Protein AF-A0A4V3GXM1-F1 (afdb_monomer)

Sequence (149 aa):
MNNLDLDKIETGEWNLSKVDLNFLSKSIGAIPKDKELSPKEAYLYGMMTARLLDRLSEIHAKIEYYYLNKEVDRKDIYAVVSSEESTVAAGKRKADKDETVKLAKKEENKAKAFLSLIENKIKAIEKIHYMCKAKFEKEEKEASRNNMT

Mean predicted aligned error: 10.54 Å

Nearest PDB structures (foldseek):
  4zwt-assembly1_A  TM=8.012E-01  e=3.429E-02  Tequatrovirus T4
  4zwt-assembly2_L  TM=6.995E-01  e=2.102E-02  Tequatrovirus T4
  4zwt-assembly1_B  TM=7.322E-01  e=5.907E-02  Tequatrovirus T4
  6pyu-assembly1_B  TM=4.119E-01  e=3.130E+00  Homo sapiens

Secondary structure (DSSP, 8-state):
-----GGGGTTS---GGGS-HHHHHHHHHTS--SS---HHHHHHHHHHHHHHHHHHHHHHHHHHHHHHHHHHHHHHHHHHHHHTSSSHHHHHHHHHH-HHHHHHHHHHHHHHHHHHHHHHHHHHHHHH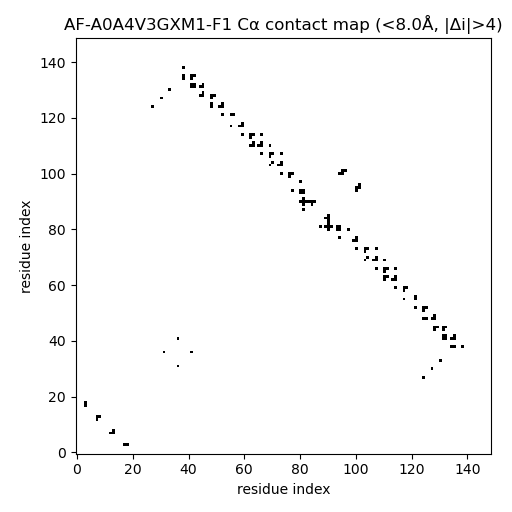HHHHHHHHHHHHHHHHHHTT-

Structure (mmCIF, N/CA/C/O backbone):
data_AF-A0A4V3GXM1-F1
#
_entry.id   AF-A0A4V3GXM1-F1
#
loop_
_atom_site.group_PDB
_atom_site.id
_atom_site.type_symbol
_atom_site.label_atom_id
_atom_site.label_alt_id
_atom_site.label_comp_id
_atom_site.label_asym_id
_atom_site.label_entity_id
_atom_site.label_seq_id
_atom_site.pdbx_PDB_ins_code
_atom_site.Cartn_x
_atom_site.Cartn_y
_atom_site.Cartn_z
_atom_site.occupancy
_atom_site.B_iso_or_equiv
_atom_site.auth_seq_id
_atom_site.auth_comp_id
_atom_site.auth_asym_id
_atom_site.auth_atom_id
_atom_site.pdbx_PDB_model_num
ATOM 1 N N . MET A 1 1 ? 9.011 -23.893 -8.362 1.00 29.98 1 MET A N 1
ATOM 2 C CA . MET A 1 1 ? 7.716 -23.355 -8.825 1.00 29.98 1 MET A CA 1
ATOM 3 C C . MET A 1 1 ? 7.157 -22.477 -7.713 1.00 29.98 1 MET A C 1
ATOM 5 O O . MET A 1 1 ? 6.580 -23.008 -6.779 1.00 29.98 1 MET A O 1
ATOM 9 N N . ASN A 1 2 ? 7.396 -21.162 -7.770 1.00 35.38 2 ASN A N 1
ATOM 10 C CA . ASN A 1 2 ? 6.762 -20.184 -6.875 1.00 35.38 2 ASN A CA 1
ATOM 11 C C . ASN A 1 2 ? 5.577 -19.583 -7.630 1.00 35.38 2 ASN A C 1
ATOM 13 O O . ASN A 1 2 ? 5.682 -18.505 -8.211 1.00 35.38 2 ASN A O 1
ATOM 17 N N . ASN A 1 3 ? 4.473 -20.326 -7.685 1.00 36.06 3 ASN A N 1
ATOM 18 C CA . ASN A 1 3 ? 3.220 -19.780 -8.180 1.00 36.06 3 ASN A CA 1
ATOM 19 C C . ASN A 1 3 ? 2.583 -18.994 -7.034 1.00 36.06 3 ASN A C 1
ATOM 21 O O . ASN A 1 3 ? 2.151 -19.561 -6.033 1.00 36.06 3 ASN A O 1
ATOM 25 N N . LEU A 1 4 ? 2.564 -17.669 -7.181 1.00 43.66 4 LEU A N 1
ATOM 26 C CA . LEU A 1 4 ? 1.546 -16.837 -6.552 1.00 43.66 4 LEU A CA 1
ATOM 27 C C . LEU A 1 4 ? 0.197 -17.411 -6.998 1.00 43.66 4 LEU A C 1
ATOM 29 O O . LEU A 1 4 ? -0.169 -17.240 -8.158 1.00 43.66 4 LEU A O 1
ATOM 33 N N . ASP A 1 5 ? -0.483 -18.134 -6.107 1.00 42.31 5 ASP A N 1
ATOM 34 C CA . ASP A 1 5 ? -1.863 -18.602 -6.285 1.00 42.31 5 ASP A CA 1
ATOM 35 C C . ASP A 1 5 ? -2.760 -17.366 -6.437 1.00 42.31 5 ASP A C 1
ATOM 37 O O . ASP A 1 5 ? -3.257 -16.797 -5.463 1.00 42.31 5 ASP A O 1
ATOM 41 N N . LEU A 1 6 ? -2.889 -16.899 -7.678 1.00 41.66 6 LEU A N 1
ATOM 42 C CA . LEU A 1 6 ? -3.693 -15.745 -8.061 1.00 41.66 6 LEU A CA 1
ATOM 43 C C . LEU A 1 6 ? -5.183 -15.975 -7.786 1.00 41.66 6 LEU A C 1
ATOM 45 O O . LEU A 1 6 ? -5.887 -15.015 -7.494 1.00 41.66 6 LEU A O 1
ATOM 49 N N . ASP A 1 7 ? -5.623 -17.233 -7.775 1.00 38.34 7 ASP A N 1
ATOM 50 C CA . ASP A 1 7 ? -7.024 -17.623 -7.574 1.00 38.34 7 ASP A CA 1
ATOM 51 C C . ASP A 1 7 ? -7.504 -17.409 -6.128 1.00 38.34 7 ASP A C 1
ATOM 53 O O . ASP A 1 7 ? -8.695 -17.284 -5.868 1.00 38.34 7 ASP A O 1
ATOM 57 N N . LYS A 1 8 ? -6.586 -17.287 -5.159 1.00 43.03 8 LYS A N 1
ATOM 58 C CA . LYS A 1 8 ? -6.924 -17.014 -3.744 1.00 43.03 8 LYS A CA 1
ATOM 59 C C . LYS A 1 8 ? -7.044 -15.523 -3.426 1.00 43.03 8 LYS A C 1
ATOM 61 O O . LYS A 1 8 ? -7.222 -15.139 -2.275 1.00 43.03 8 LYS A O 1
ATOM 66 N N . ILE A 1 9 ? -6.907 -14.671 -4.439 1.00 44.41 9 ILE A N 1
ATOM 67 C CA . ILE A 1 9 ? -7.056 -13.221 -4.307 1.00 44.41 9 ILE A CA 1
ATOM 68 C C . ILE A 1 9 ? -8.536 -12.826 -4.281 1.00 44.41 9 ILE A C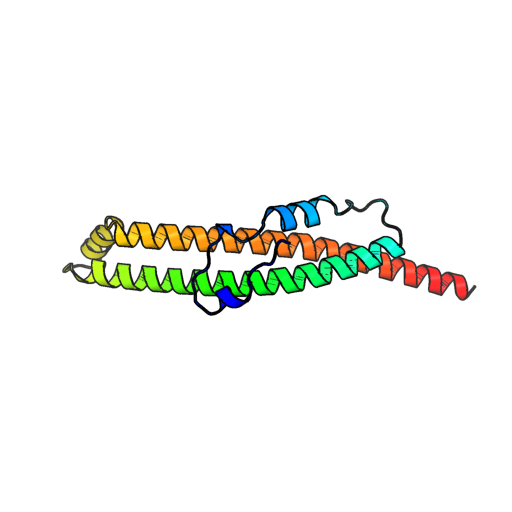 1
ATOM 70 O O . ILE A 1 9 ? -8.885 -11.861 -3.607 1.00 44.41 9 ILE A O 1
ATOM 74 N N . GLU A 1 10 ? -9.409 -13.580 -4.954 1.00 36.81 10 GLU A N 1
ATOM 75 C CA . GLU A 1 10 ? -10.848 -13.286 -5.010 1.00 36.81 10 GLU A CA 1
ATOM 76 C C . GLU A 1 10 ? -11.585 -13.597 -3.698 1.00 36.81 10 GLU A C 1
ATOM 78 O O . GLU A 1 10 ? -12.634 -13.019 -3.435 1.00 36.81 10 GLU A O 1
ATOM 83 N N . THR A 1 11 ? -11.032 -14.453 -2.831 1.00 41.75 11 THR A N 1
ATOM 84 C CA . THR A 1 11 ? -11.711 -14.910 -1.604 1.00 41.75 11 THR A CA 1
ATOM 85 C C . THR A 1 11 ? -11.413 -14.069 -0.360 1.00 41.75 11 THR A C 1
ATOM 87 O O . THR A 1 11 ? -11.925 -14.368 0.715 1.00 41.75 11 THR A O 1
ATOM 90 N N . GLY A 1 12 ? -10.582 -13.025 -0.460 1.00 39.69 12 GLY A N 1
ATOM 91 C CA . GLY A 1 12 ? -10.234 -12.166 0.682 1.00 39.69 12 GLY A CA 1
ATOM 92 C C . GLY A 1 12 ? -9.285 -12.802 1.713 1.00 39.69 12 GLY A C 1
ATOM 93 O O . GLY A 1 12 ? -8.878 -12.130 2.661 1.00 39.69 12 GLY A O 1
ATOM 94 N N . GLU A 1 13 ? -8.857 -14.053 1.519 1.00 41.66 13 GLU A N 1
ATOM 95 C CA . GLU A 1 13 ? -7.857 -14.726 2.357 1.00 41.66 13 GLU A CA 1
ATOM 96 C C . GLU A 1 13 ? -6.433 -14.364 1.916 1.00 41.66 13 GLU A C 1
ATOM 98 O O . GLU A 1 13 ? -5.651 -15.180 1.414 1.00 41.66 13 GLU A O 1
ATOM 103 N N . TRP A 1 14 ? -6.073 -13.094 2.090 1.00 52.84 14 TRP A N 1
ATOM 104 C CA . TRP A 1 14 ? -4.734 -12.629 1.762 1.00 52.84 14 TRP A CA 1
ATOM 10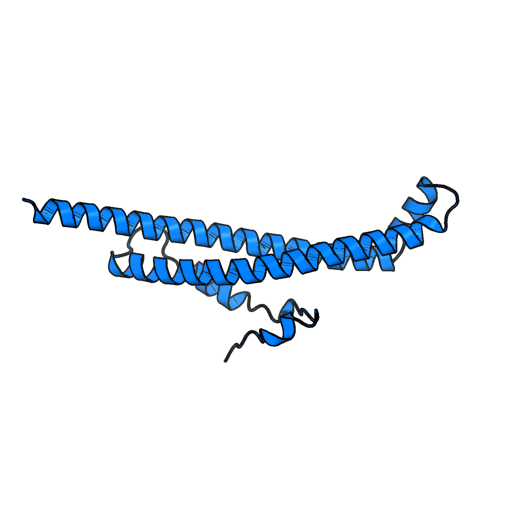5 C C . TRP A 1 14 ? -3.767 -12.911 2.909 1.00 52.84 14 TRP A C 1
ATOM 107 O O . TRP A 1 14 ? -3.806 -12.272 3.958 1.00 52.84 14 TRP A O 1
ATOM 117 N N . ASN A 1 15 ? -2.859 -13.866 2.705 1.00 43.19 15 ASN A N 1
ATOM 118 C CA . ASN A 1 15 ? -1.749 -14.075 3.623 1.00 43.19 15 ASN A CA 1
ATOM 119 C C . ASN A 1 15 ? -0.513 -13.345 3.090 1.00 43.19 15 ASN A C 1
ATOM 121 O O . ASN A 1 15 ? 0.165 -13.833 2.182 1.00 43.19 15 ASN A O 1
ATOM 125 N N . LEU A 1 16 ? -0.221 -12.179 3.675 1.00 45.31 16 LEU A N 1
ATOM 126 C CA . LEU A 1 16 ? 0.982 -11.369 3.425 1.00 45.31 16 LEU A CA 1
ATOM 127 C C . LEU A 1 16 ? 2.274 -12.207 3.423 1.00 45.31 16 LEU A C 1
ATOM 129 O O . LEU A 1 16 ? 3.224 -11.873 2.718 1.00 45.31 16 LEU A O 1
ATOM 133 N N . SER A 1 17 ? 2.295 -13.328 4.154 1.00 42.41 17 SER A N 1
ATOM 134 C CA . SER A 1 17 ? 3.420 -14.267 4.209 1.00 42.41 17 SER A CA 1
ATOM 135 C C . SER A 1 17 ? 3.729 -14.976 2.883 1.00 42.41 17 SER A C 1
ATOM 137 O O . SER A 1 17 ? 4.783 -15.596 2.767 1.00 42.41 17 SER A O 1
ATOM 139 N N . LYS A 1 18 ? 2.812 -14.945 1.906 1.00 45.75 18 LYS A N 1
ATOM 140 C CA . LYS A 1 18 ? 2.968 -15.584 0.587 1.00 45.75 18 LYS A CA 1
ATOM 141 C C . LYS A 1 18 ? 3.462 -14.630 -0.498 1.00 45.75 18 LYS A C 1
ATOM 143 O O . LYS A 1 18 ? 3.781 -15.086 -1.596 1.00 45.75 18 LYS A O 1
ATOM 148 N N . VAL A 1 19 ? 3.535 -13.326 -0.222 1.00 51.44 19 VAL A N 1
ATOM 149 C CA . VAL A 1 19 ? 4.172 -12.386 -1.146 1.00 51.44 19 VAL A CA 1
ATOM 150 C C . VAL A 1 19 ? 5.679 -12.587 -1.035 1.00 51.44 19 VAL A C 1
ATOM 152 O O . VAL A 1 19 ? 6.292 -12.241 -0.027 1.00 51.44 19 VAL A O 1
ATOM 155 N N . ASP A 1 20 ? 6.276 -13.181 -2.067 1.00 53.69 20 ASP A N 1
ATOM 156 C CA . ASP A 1 20 ? 7.714 -13.436 -2.124 1.00 53.69 20 ASP A CA 1
ATOM 157 C C . ASP A 1 20 ? 8.491 -12.116 -2.300 1.00 53.69 20 ASP A C 1
ATOM 159 O O . ASP A 1 20 ? 8.867 -11.701 -3.400 1.00 53.69 20 ASP A O 1
ATOM 163 N N . LEU A 1 21 ? 8.735 -11.432 -1.181 1.00 48.09 21 LEU A N 1
ATOM 164 C CA . LEU A 1 21 ? 9.558 -10.223 -1.113 1.00 48.09 21 LEU A CA 1
ATOM 165 C C . LEU A 1 21 ? 11.020 -10.484 -1.513 1.00 48.09 21 LEU A C 1
ATOM 167 O O . LEU A 1 21 ? 11.723 -9.535 -1.872 1.00 48.09 21 LEU A O 1
ATOM 171 N N . ASN A 1 22 ? 11.481 -11.742 -1.484 1.00 44.75 22 ASN A N 1
ATOM 172 C CA . ASN A 1 22 ? 12.827 -12.118 -1.915 1.00 44.75 22 ASN A CA 1
ATOM 173 C C . ASN A 1 22 ? 12.961 -12.115 -3.438 1.00 44.75 22 ASN A C 1
ATOM 175 O O . ASN A 1 22 ? 14.031 -11.782 -3.945 1.00 44.75 22 ASN A O 1
ATOM 179 N N . PHE A 1 23 ? 11.898 -12.437 -4.175 1.00 53.47 23 PHE A N 1
ATOM 180 C CA . PHE A 1 23 ? 11.875 -12.247 -5.624 1.00 53.47 23 PHE A CA 1
ATOM 181 C C . PHE A 1 23 ? 12.028 -10.759 -5.973 1.00 53.47 23 PHE A C 1
ATOM 183 O O . PHE A 1 23 ? 12.943 -10.385 -6.702 1.00 53.47 23 PHE A O 1
ATOM 190 N N . LEU A 1 24 ? 11.216 -9.893 -5.356 1.00 49.75 24 LEU A N 1
ATOM 191 C CA . LEU A 1 24 ? 11.238 -8.447 -5.612 1.00 49.75 24 LEU A CA 1
ATOM 192 C C . LEU A 1 24 ? 12.565 -7.782 -5.218 1.00 49.75 24 LEU A C 1
ATOM 194 O O . LEU A 1 24 ? 13.054 -6.901 -5.926 1.00 49.75 24 LEU A O 1
ATOM 198 N N . SER A 1 25 ? 13.173 -8.191 -4.102 1.00 46.62 25 SER A N 1
ATOM 199 C CA . SER A 1 25 ? 14.462 -7.645 -3.659 1.00 46.62 25 SER A CA 1
ATOM 200 C C . SER A 1 25 ? 15.624 -8.086 -4.553 1.00 46.62 25 SER A C 1
ATOM 202 O O . SER A 1 25 ? 16.473 -7.255 -4.880 1.00 46.62 25 SER A O 1
ATOM 204 N N . LYS A 1 26 ? 15.635 -9.345 -5.014 1.00 54.53 26 LYS A N 1
ATOM 205 C CA . LYS A 1 26 ? 16.638 -9.862 -5.959 1.00 54.53 26 LYS A CA 1
ATOM 206 C C . LYS A 1 26 ? 16.516 -9.215 -7.337 1.00 54.53 26 LYS A C 1
ATOM 208 O O . LYS A 1 26 ? 17.536 -8.847 -7.913 1.00 54.53 26 LYS A O 1
ATOM 213 N N . SER A 1 27 ? 15.294 -9.014 -7.834 1.00 51.34 27 SER A N 1
ATOM 214 C CA . SER A 1 27 ? 15.055 -8.352 -9.123 1.00 51.34 27 SER A CA 1
ATOM 215 C C . SER A 1 27 ? 15.508 -6.890 -9.132 1.00 51.34 27 SER A C 1
ATOM 217 O O . SER A 1 27 ? 15.986 -6.421 -10.158 1.00 51.34 27 SER A O 1
ATOM 219 N N . ILE A 1 28 ? 15.405 -6.180 -8.002 1.00 50.44 28 ILE A N 1
ATOM 220 C CA . ILE A 1 28 ? 15.841 -4.777 -7.889 1.00 50.44 28 ILE A CA 1
ATOM 221 C C . ILE A 1 28 ? 17.346 -4.661 -7.607 1.00 50.44 28 ILE A C 1
ATOM 223 O O . ILE A 1 28 ? 18.006 -3.772 -8.139 1.00 50.44 28 ILE A O 1
ATOM 227 N N . GLY A 1 29 ? 17.906 -5.552 -6.783 1.00 52.53 29 GLY A N 1
ATOM 228 C CA . GLY A 1 29 ? 19.328 -5.535 -6.416 1.00 52.53 29 GLY A CA 1
ATOM 229 C C . GLY A 1 29 ? 20.285 -5.869 -7.566 1.00 52.53 29 GLY A C 1
ATOM 230 O O . GLY A 1 29 ? 21.460 -5.526 -7.486 1.00 52.53 29 GLY A O 1
ATOM 231 N N . ALA A 1 30 ? 19.787 -6.501 -8.631 1.00 54.72 30 ALA A N 1
ATOM 232 C CA . ALA A 1 30 ? 20.562 -6.848 -9.821 1.00 54.72 30 ALA A CA 1
ATOM 233 C C . ALA A 1 30 ? 20.650 -5.717 -10.863 1.00 54.72 30 ALA A C 1
ATOM 235 O O . ALA A 1 30 ? 21.321 -5.881 -11.878 1.00 54.72 30 ALA A O 1
ATOM 236 N N . ILE A 1 31 ? 19.970 -4.586 -10.646 1.00 56.00 31 ILE A N 1
ATOM 237 C CA . ILE A 1 31 ? 19.887 -3.524 -11.649 1.00 56.00 31 ILE A CA 1
ATOM 238 C C . ILE A 1 31 ? 21.172 -2.678 -11.604 1.00 56.00 31 ILE A C 1
ATOM 240 O O . ILE A 1 31 ? 21.470 -2.076 -10.565 1.00 56.00 31 ILE A O 1
ATOM 244 N N . PRO A 1 32 ? 21.930 -2.588 -12.713 1.00 56.09 32 PRO A N 1
ATOM 245 C CA . PRO A 1 32 ? 23.178 -1.837 -12.747 1.00 56.09 32 PRO A CA 1
ATOM 246 C C . PRO A 1 32 ? 22.945 -0.350 -12.470 1.00 56.09 32 PRO A C 1
ATOM 248 O O . PRO A 1 32 ? 22.117 0.299 -13.108 1.00 56.09 32 PRO A O 1
ATOM 251 N N . LYS A 1 33 ? 23.704 0.208 -11.520 1.00 57.56 33 LYS A N 1
ATOM 252 C CA . LYS A 1 33 ? 23.720 1.648 -11.241 1.00 57.56 33 LYS A CA 1
ATOM 253 C C . LYS A 1 33 ? 24.463 2.369 -12.369 1.00 57.56 33 LYS A C 1
ATOM 255 O O . LYS A 1 33 ? 25.676 2.535 -12.322 1.00 57.56 33 LYS A O 1
ATOM 260 N N . ASP A 1 34 ? 23.705 2.766 -13.382 1.00 54.22 34 ASP A N 1
ATOM 261 C CA . ASP A 1 34 ? 23.981 3.797 -14.393 1.00 54.22 34 ASP A CA 1
ATOM 262 C C . ASP A 1 34 ? 25.180 3.686 -15.339 1.00 54.22 34 ASP A C 1
ATOM 264 O O . ASP A 1 34 ? 25.106 4.260 -16.426 1.00 54.22 34 ASP A O 1
ATOM 268 N N . LYS A 1 35 ? 26.283 3.003 -15.021 1.00 53.91 35 LYS A N 1
ATOM 269 C CA . LYS A 1 35 ? 27.520 3.292 -15.769 1.00 53.91 35 LYS A CA 1
ATOM 270 C C . LYS A 1 35 ? 27.852 2.445 -16.996 1.00 53.91 35 LYS A C 1
ATOM 272 O O . LYS A 1 35 ? 28.603 2.953 -17.815 1.00 53.91 35 LYS A O 1
ATOM 277 N N . GLU A 1 36 ? 27.278 1.263 -17.233 1.00 61.06 36 GLU A N 1
ATOM 278 C CA . GLU A 1 36 ? 27.802 0.393 -18.318 1.00 61.06 36 GLU A CA 1
ATOM 279 C C . GLU A 1 36 ? 26.764 -0.475 -19.053 1.00 61.06 36 GLU A C 1
ATOM 281 O O . GLU A 1 36 ? 27.113 -1.485 -19.643 1.00 61.06 36 GLU A O 1
ATOM 286 N N . LEU A 1 37 ? 25.477 -0.109 -19.067 1.00 66.44 37 LEU A N 1
ATOM 287 C CA . LEU A 1 37 ? 24.494 -0.885 -19.846 1.00 66.44 37 LEU A CA 1
ATOM 288 C C . LEU A 1 37 ? 24.706 -0.697 -21.355 1.00 66.44 37 LEU A C 1
ATOM 290 O O . LEU A 1 37 ? 24.601 0.427 -21.832 1.00 66.44 37 LEU A O 1
ATOM 294 N N . SER A 1 38 ? 24.956 -1.756 -22.113 1.00 71.81 38 SER A N 1
ATOM 295 C CA . SER A 1 38 ? 24.896 -1.708 -23.580 1.00 71.81 38 SER A CA 1
ATOM 296 C C . SER A 1 38 ? 23.458 -1.450 -24.076 1.00 71.81 38 SER A C 1
ATOM 298 O O . SER A 1 38 ? 22.504 -1.717 -23.335 1.00 71.81 38 SER A O 1
ATOM 300 N N . PRO A 1 39 ? 23.259 -1.016 -25.337 1.00 71.44 39 PRO A N 1
ATOM 301 C CA . PRO A 1 39 ? 21.922 -0.805 -25.907 1.00 71.44 39 PRO A CA 1
ATOM 302 C C . PRO A 1 39 ? 20.994 -2.017 -25.762 1.00 71.44 39 PRO A C 1
ATOM 304 O O . PRO A 1 39 ? 19.821 -1.902 -25.399 1.00 71.44 39 PRO A O 1
ATOM 307 N N . LYS A 1 40 ? 21.541 -3.215 -25.998 1.00 74.56 40 LYS A N 1
ATOM 308 C CA . LYS A 1 40 ? 20.809 -4.481 -25.883 1.00 74.56 40 LYS A CA 1
ATOM 309 C C . LYS A 1 40 ? 20.385 -4.756 -24.441 1.00 74.56 40 LYS A C 1
ATOM 311 O O . LYS A 1 40 ? 19.272 -5.224 -24.209 1.00 74.56 40 LYS A O 1
ATOM 316 N N . GLU A 1 41 ? 21.251 -4.467 -23.476 1.00 70.75 41 GLU A N 1
ATOM 317 C CA . GLU A 1 41 ? 20.928 -4.632 -22.060 1.00 70.75 41 GLU A CA 1
ATOM 318 C C . GLU A 1 41 ? 19.904 -3.591 -21.606 1.00 70.75 41 GLU A C 1
ATOM 320 O O . GLU A 1 41 ? 18.938 -3.962 -20.946 1.00 70.75 41 GLU A O 1
ATOM 325 N N . ALA A 1 42 ? 20.041 -2.324 -22.009 1.00 70.50 42 ALA A N 1
ATOM 326 C CA . ALA A 1 42 ? 19.065 -1.276 -21.708 1.00 70.50 42 ALA A CA 1
ATOM 327 C C . ALA A 1 42 ? 17.660 -1.636 -22.225 1.00 70.50 42 ALA A C 1
ATOM 329 O O . ALA A 1 42 ? 16.680 -1.490 -21.493 1.00 70.50 42 ALA A O 1
ATOM 330 N N . TYR A 1 43 ? 17.560 -2.189 -23.438 1.00 72.44 43 TYR A N 1
ATOM 331 C CA . TYR A 1 43 ? 16.298 -2.682 -23.995 1.00 72.44 43 TYR A CA 1
ATOM 332 C C . TYR A 1 43 ? 15.704 -3.841 -23.176 1.00 72.44 43 TYR A C 1
ATOM 334 O O . TYR A 1 43 ? 14.534 -3.803 -22.786 1.00 72.44 43 TYR A O 1
ATOM 342 N N . LEU A 1 44 ? 16.515 -4.856 -22.854 1.00 70.81 44 LEU A N 1
ATOM 343 C CA . LEU A 1 44 ? 16.075 -6.012 -22.064 1.00 70.81 44 LEU A CA 1
ATOM 344 C C . LEU A 1 44 ? 15.625 -5.606 -20.652 1.00 70.81 44 LEU A C 1
ATOM 346 O O . LEU A 1 44 ? 14.540 -5.999 -20.219 1.00 70.81 44 LEU A O 1
ATOM 350 N N . TYR A 1 45 ? 16.406 -4.775 -19.958 1.00 69.31 45 TYR A N 1
ATOM 351 C CA . TYR A 1 45 ? 16.030 -4.239 -18.649 1.00 69.31 45 TYR A CA 1
ATOM 352 C C . TYR A 1 45 ? 14.783 -3.352 -18.734 1.00 69.31 45 TYR A C 1
ATOM 354 O O . TYR A 1 45 ? 13.926 -3.434 -17.854 1.00 69.31 45 TYR A O 1
ATOM 362 N N . GLY A 1 46 ? 14.620 -2.563 -19.799 1.00 70.50 46 GLY A N 1
ATOM 363 C CA . GLY A 1 46 ? 13.416 -1.768 -20.049 1.00 70.50 46 GLY A CA 1
ATOM 364 C C . GLY A 1 46 ? 12.148 -2.626 -20.126 1.00 70.50 46 GLY A C 1
ATOM 365 O O . GLY A 1 46 ? 11.171 -2.341 -19.433 1.00 70.50 46 GLY A O 1
ATOM 366 N N . MET A 1 47 ? 12.180 -3.724 -20.887 1.00 72.06 47 MET A N 1
ATOM 367 C CA . MET A 1 47 ? 11.052 -4.663 -20.975 1.00 72.06 47 MET A CA 1
ATOM 368 C C . MET A 1 47 ? 10.780 -5.388 -19.651 1.00 72.06 47 MET A C 1
ATOM 370 O O . MET A 1 47 ? 9.627 -5.527 -19.238 1.00 72.06 47 MET A O 1
ATOM 374 N N . MET A 1 48 ? 11.831 -5.853 -18.969 1.00 73.62 48 MET A N 1
ATOM 375 C CA . MET A 1 48 ? 11.689 -6.552 -17.687 1.00 73.62 48 MET A CA 1
ATOM 376 C C . MET A 1 48 ? 11.100 -5.645 -16.605 1.00 73.62 48 MET A C 1
ATOM 378 O O . MET A 1 48 ? 10.218 -6.069 -15.860 1.00 73.62 48 MET A O 1
ATOM 382 N N . THR A 1 49 ? 11.572 -4.400 -16.528 1.00 72.62 49 THR A N 1
ATOM 383 C CA . THR A 1 49 ? 11.073 -3.411 -15.565 1.00 72.62 49 THR A CA 1
ATOM 384 C C . THR A 1 49 ? 9.634 -3.012 -15.862 1.00 72.62 49 THR A C 1
ATOM 386 O O . THR A 1 49 ? 8.854 -2.955 -14.921 1.00 72.62 49 THR A O 1
ATOM 389 N N . ALA A 1 50 ? 9.242 -2.852 -17.131 1.00 74.62 50 ALA A N 1
ATOM 390 C CA . ALA A 1 50 ? 7.848 -2.594 -17.505 1.00 74.62 50 ALA A CA 1
ATOM 391 C C . ALA A 1 50 ? 6.907 -3.708 -17.015 1.00 74.62 50 ALA A C 1
ATOM 393 O O . ALA A 1 50 ? 5.954 -3.449 -16.287 1.00 74.62 50 ALA A O 1
ATOM 394 N N . ARG A 1 51 ? 7.241 -4.974 -17.299 1.00 74.62 51 ARG A N 1
ATOM 395 C CA . ARG A 1 51 ? 6.436 -6.119 -16.841 1.00 74.62 51 ARG A CA 1
ATOM 396 C C . ARG A 1 51 ? 6.375 -6.227 -15.315 1.00 74.62 51 ARG A C 1
ATOM 398 O O . ARG A 1 51 ? 5.370 -6.661 -14.755 1.00 74.62 51 ARG A O 1
ATOM 405 N N . LEU A 1 52 ? 7.466 -5.876 -14.635 1.00 72.44 52 LEU A N 1
ATOM 406 C CA . LEU A 1 52 ? 7.513 -5.865 -13.177 1.00 72.44 52 LEU A CA 1
ATOM 407 C C . LEU A 1 52 ? 6.664 -4.730 -12.587 1.00 72.44 52 LEU A C 1
ATOM 409 O O . LEU A 1 52 ? 6.039 -4.941 -11.550 1.00 72.44 52 LEU A O 1
ATOM 413 N N . LEU A 1 53 ? 6.616 -3.566 -13.244 1.00 80.56 53 LEU A N 1
ATOM 414 C CA . LEU A 1 53 ? 5.749 -2.451 -12.862 1.00 80.56 53 LEU A CA 1
ATOM 415 C C . LEU A 1 53 ? 4.283 -2.836 -12.960 1.00 80.56 53 LEU A C 1
ATOM 417 O O . LEU A 1 53 ? 3.580 -2.686 -11.968 1.00 80.56 53 LEU A O 1
ATOM 421 N N . ASP A 1 54 ? 3.847 -3.411 -14.081 1.00 79.31 54 ASP A N 1
ATOM 422 C CA . ASP A 1 54 ? 2.460 -3.867 -14.242 1.00 79.31 54 ASP A CA 1
ATOM 423 C C . ASP A 1 54 ? 2.068 -4.819 -13.108 1.00 79.31 54 ASP A C 1
ATOM 425 O O . ASP A 1 54 ? 1.056 -4.643 -12.427 1.00 79.31 54 ASP A O 1
ATOM 429 N N . ARG A 1 55 ? 2.945 -5.788 -12.820 1.00 75.12 55 ARG A N 1
ATOM 430 C CA . ARG A 1 55 ? 2.703 -6.772 -11.767 1.00 75.12 55 ARG A CA 1
ATOM 431 C C . ARG A 1 55 ? 2.658 -6.159 -10.369 1.00 75.12 55 ARG A C 1
ATOM 433 O O . ARG A 1 55 ? 1.859 -6.586 -9.537 1.00 75.12 55 ARG A O 1
ATOM 440 N N . LEU A 1 56 ? 3.537 -5.206 -10.077 1.00 79.38 56 LEU A N 1
ATOM 441 C CA . LEU A 1 56 ? 3.549 -4.526 -8.785 1.00 79.38 56 LEU A CA 1
ATOM 442 C C . LEU A 1 56 ? 2.360 -3.585 -8.623 1.00 79.38 56 LEU A C 1
ATOM 444 O O . LEU A 1 56 ? 1.839 -3.501 -7.516 1.00 79.38 56 LEU A O 1
ATOM 448 N N . SER A 1 57 ? 1.904 -2.947 -9.696 1.00 83.06 57 SER A N 1
ATOM 449 C CA . SER A 1 57 ? 0.697 -2.118 -9.709 1.00 83.06 57 SER A CA 1
ATOM 450 C C . SER A 1 57 ? -0.557 -2.949 -9.428 1.00 83.06 57 SER A C 1
ATOM 452 O O . SER A 1 57 ? -1.379 -2.551 -8.606 1.00 83.06 57 SER A O 1
ATOM 454 N N . GLU A 1 58 ? -0.676 -4.154 -10.001 1.00 82.50 58 GLU A N 1
ATOM 455 C CA . GLU A 1 58 ? -1.756 -5.093 -9.648 1.00 82.50 58 GLU A CA 1
ATOM 456 C C . GLU A 1 58 ? -1.738 -5.466 -8.158 1.00 82.50 58 GLU A C 1
ATOM 458 O O . GLU A 1 58 ? -2.783 -5.560 -7.513 1.00 82.50 58 GLU A O 1
ATOM 463 N N . ILE A 1 59 ? -0.546 -5.724 -7.610 1.00 78.94 59 ILE A N 1
ATOM 464 C CA . ILE A 1 59 ? -0.370 -6.070 -6.196 1.00 78.94 59 ILE A CA 1
ATOM 465 C C . ILE A 1 59 ? -0.697 -4.863 -5.308 1.00 78.94 59 ILE A C 1
ATOM 467 O O . ILE A 1 59 ? -1.382 -5.032 -4.301 1.00 78.94 59 ILE A O 1
ATOM 471 N N . HIS A 1 60 ? -0.250 -3.663 -5.686 1.00 87.50 60 HIS A N 1
ATOM 472 C CA . HIS A 1 60 ? -0.539 -2.407 -4.992 1.00 87.50 60 HIS A CA 1
ATOM 473 C C . HIS A 1 60 ? -2.044 -2.182 -4.867 1.00 87.50 60 HIS A C 1
ATOM 475 O O . HIS A 1 60 ? -2.526 -2.091 -3.742 1.00 87.50 60 HIS A O 1
ATOM 481 N N . ALA A 1 61 ? -2.787 -2.245 -5.975 1.00 8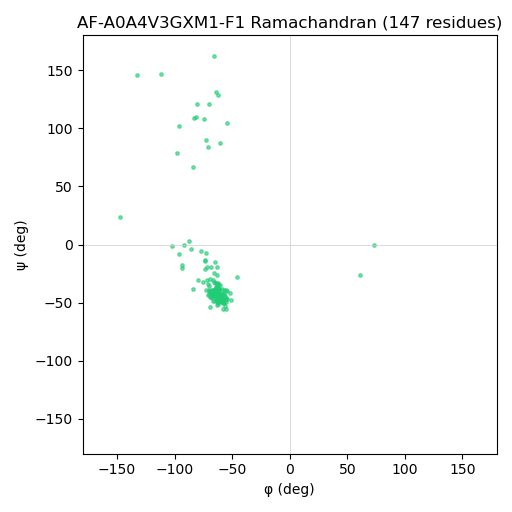4.88 61 ALA A N 1
ATOM 482 C CA . ALA A 1 61 ? -4.237 -2.047 -5.975 1.00 84.88 61 ALA A CA 1
ATOM 483 C C . ALA A 1 61 ? -4.967 -3.027 -5.036 1.00 84.88 61 ALA A C 1
ATOM 485 O O . ALA A 1 61 ? -5.901 -2.662 -4.322 1.00 84.88 61 ALA A O 1
ATOM 486 N N . LYS A 1 62 ? -4.513 -4.285 -4.985 1.00 83.56 62 LYS A N 1
ATOM 487 C CA . LYS A 1 62 ? -5.087 -5.313 -4.102 1.00 83.56 62 LYS A CA 1
ATOM 488 C C . LYS A 1 62 ? -4.797 -5.043 -2.625 1.00 83.56 62 LYS A C 1
ATOM 490 O O . LYS A 1 62 ? -5.673 -5.232 -1.783 1.00 83.56 62 LYS A O 1
ATOM 495 N N . ILE A 1 63 ? -3.584 -4.595 -2.302 1.00 83.50 63 ILE A N 1
ATOM 496 C CA . ILE A 1 63 ? -3.215 -4.218 -0.929 1.00 83.50 63 ILE A CA 1
ATOM 497 C C . ILE A 1 63 ? -3.960 -2.961 -0.503 1.00 83.50 63 ILE A C 1
ATOM 499 O O . ILE A 1 63 ? -4.406 -2.891 0.638 1.00 83.50 63 ILE A O 1
ATOM 503 N N . GLU A 1 64 ? -4.093 -1.983 -1.395 1.00 90.69 64 GLU A N 1
ATOM 504 C CA . GLU A 1 64 ? -4.830 -0.750 -1.140 1.00 90.69 64 GLU A CA 1
ATOM 505 C C . GLU A 1 64 ? -6.288 -1.064 -0.809 1.00 90.69 64 GLU A C 1
ATOM 507 O O . GLU A 1 64 ? -6.780 -0.644 0.236 1.00 90.69 64 GLU A O 1
ATOM 512 N N . TYR A 1 65 ? -6.937 -1.905 -1.616 1.00 88.25 65 TYR A N 1
ATOM 513 C CA . TYR A 1 65 ? -8.282 -2.399 -1.328 1.00 88.25 65 TYR A CA 1
ATOM 514 C C . TYR A 1 65 ? -8.371 -3.081 0.048 1.00 88.25 65 TYR A C 1
ATOM 516 O O . TYR A 1 65 ? -9.255 -2.771 0.849 1.00 88.25 65 TYR A O 1
ATOM 524 N N . TYR A 1 66 ? -7.427 -3.972 0.368 1.00 85.75 66 TYR A N 1
ATOM 525 C CA . TYR A 1 66 ? -7.379 -4.629 1.677 1.00 85.75 66 TYR A CA 1
ATOM 526 C C . TYR A 1 66 ? -7.185 -3.632 2.834 1.00 85.75 66 TYR A C 1
ATOM 528 O O . TYR A 1 66 ? -7.857 -3.742 3.860 1.00 85.75 66 TYR A O 1
ATOM 536 N N . TYR A 1 67 ? -6.302 -2.644 2.675 1.00 90.62 67 TYR A N 1
ATOM 537 C CA . TYR A 1 67 ? -6.074 -1.580 3.654 1.00 90.62 67 TYR A CA 1
ATOM 538 C C . TYR A 1 67 ? -7.344 -0.758 3.898 1.00 90.62 67 TYR A C 1
ATOM 540 O O . TYR A 1 67 ? -7.718 -0.568 5.055 1.00 90.62 67 TYR A O 1
ATOM 548 N N . LEU A 1 68 ? -8.027 -0.333 2.832 1.00 92.44 68 LEU A N 1
ATOM 549 C CA . LEU A 1 68 ? -9.264 0.444 2.924 1.00 92.44 68 LEU A CA 1
ATOM 550 C C . LEU A 1 68 ? -10.357 -0.331 3.666 1.00 92.44 68 LEU A C 1
ATOM 552 O O . LEU A 1 68 ? -10.995 0.221 4.562 1.00 92.44 68 LEU A O 1
ATOM 556 N N . ASN A 1 69 ? -10.513 -1.624 3.378 1.00 90.81 69 ASN A N 1
ATOM 557 C CA . ASN A 1 69 ? -11.451 -2.473 4.115 1.00 90.81 69 ASN A CA 1
ATOM 558 C C . ASN A 1 69 ? -11.083 -2.583 5.598 1.00 90.81 69 ASN A C 1
ATOM 560 O O . ASN A 1 69 ? -11.949 -2.443 6.454 1.00 90.81 69 ASN A O 1
ATOM 564 N N . LYS A 1 70 ? -9.798 -2.756 5.932 1.00 89.56 70 LYS A N 1
ATOM 565 C CA . LYS A 1 70 ? -9.358 -2.796 7.338 1.00 89.56 70 LYS A CA 1
ATOM 566 C C . LYS A 1 70 ? -9.557 -1.466 8.061 1.00 89.56 70 LYS A C 1
ATOM 568 O O . LYS A 1 70 ? -9.838 -1.461 9.259 1.00 89.56 70 LYS A O 1
ATOM 573 N N . GLU A 1 71 ? -9.434 -0.346 7.355 1.00 94.56 71 GLU A N 1
ATOM 574 C CA . GLU A 1 71 ? -9.737 0.971 7.908 1.00 94.56 71 GLU A CA 1
ATOM 575 C C . GLU A 1 71 ? -11.233 1.116 8.226 1.00 94.56 71 GLU A C 1
ATOM 577 O O . GLU A 1 71 ? -11.575 1.646 9.289 1.00 94.56 71 GLU A O 1
ATOM 582 N N . VAL A 1 72 ? -12.109 0.636 7.337 1.00 94.94 72 VAL A N 1
ATOM 583 C CA . VAL A 1 72 ? -13.563 0.592 7.560 1.00 94.94 72 VAL A CA 1
ATOM 584 C C . VAL A 1 72 ? -13.894 -0.323 8.739 1.00 94.94 72 VAL A C 1
ATOM 586 O O . VAL A 1 72 ? -14.481 0.161 9.704 1.00 94.94 72 VAL A O 1
ATOM 589 N N . ASP A 1 73 ? -13.402 -1.567 8.746 1.00 92.50 73 ASP A N 1
ATOM 590 C CA . ASP A 1 73 ? -13.598 -2.526 9.846 1.00 92.50 73 ASP A CA 1
ATOM 591 C C . ASP A 1 73 ? -13.229 -1.899 11.203 1.00 92.50 73 ASP A C 1
ATOM 593 O O . ASP A 1 73 ? -13.983 -1.972 12.176 1.00 92.50 73 ASP A O 1
ATOM 597 N N . ARG A 1 74 ? -12.065 -1.234 11.287 1.00 95.62 74 ARG A N 1
ATOM 598 C CA . ARG A 1 74 ? -11.633 -0.561 12.521 1.00 95.62 74 ARG A CA 1
ATOM 599 C C . ARG A 1 74 ? -12.595 0.562 12.906 1.00 95.62 74 ARG A C 1
ATOM 601 O O . ARG A 1 74 ? -12.885 0.708 14.092 1.00 95.62 74 ARG A O 1
ATOM 608 N N . LYS A 1 75 ? -13.026 1.396 11.953 1.00 95.50 75 LYS A N 1
ATOM 609 C CA . LYS A 1 75 ? -13.954 2.509 12.223 1.00 95.50 75 LYS A CA 1
ATOM 610 C C . LYS A 1 75 ? -15.290 1.995 12.750 1.00 95.50 75 LYS A C 1
ATOM 612 O O . LYS A 1 75 ? -15.794 2.575 13.709 1.00 95.50 75 LYS A O 1
ATOM 617 N N . ASP A 1 76 ? -15.796 0.899 12.200 1.00 95.69 76 ASP A N 1
ATOM 618 C CA . ASP A 1 76 ? -17.057 0.294 12.629 1.00 95.69 76 ASP A CA 1
ATOM 619 C C . ASP A 1 76 ? -16.948 -0.272 14.048 1.00 95.69 76 ASP A C 1
ATOM 621 O O . ASP A 1 76 ? -17.752 0.072 14.915 1.00 95.69 76 ASP A O 1
ATOM 625 N N . ILE A 1 77 ? -15.895 -1.045 14.339 1.00 94.62 77 ILE A N 1
ATOM 626 C CA . ILE A 1 77 ? -15.637 -1.566 15.694 1.00 94.62 77 ILE A CA 1
ATOM 627 C C . ILE A 1 77 ? -15.472 -0.410 16.691 1.00 94.62 77 ILE A C 1
ATOM 629 O O . ILE A 1 77 ? -16.049 -0.431 17.778 1.00 94.62 77 ILE A O 1
ATOM 633 N N . TYR A 1 78 ? -14.712 0.624 16.318 1.00 96.44 78 TYR A N 1
ATOM 634 C CA . TYR A 1 78 ? -14.520 1.811 17.149 1.00 96.44 78 TYR A CA 1
ATOM 635 C C . TYR A 1 78 ? -15.850 2.504 17.454 1.00 96.44 78 TYR A C 1
ATOM 637 O O . TYR A 1 78 ? -16.093 2.882 18.599 1.00 96.44 78 TYR A O 1
ATOM 645 N N . ALA A 1 79 ? -16.710 2.667 16.447 1.00 94.69 79 ALA A N 1
ATOM 646 C CA . ALA A 1 79 ? -18.009 3.307 16.597 1.00 94.69 79 ALA A CA 1
ATOM 647 C C . ALA A 1 79 ? -18.918 2.518 17.548 1.00 94.69 79 ALA A C 1
ATOM 649 O O . ALA A 1 79 ? -19.495 3.118 18.456 1.00 94.69 79 ALA A O 1
ATOM 650 N N . VAL A 1 80 ? -18.979 1.190 17.398 1.00 94.75 80 VAL A N 1
ATOM 651 C CA . VAL A 1 80 ? -19.751 0.306 18.285 1.00 94.75 80 VAL A CA 1
ATOM 652 C C . VAL A 1 80 ? -19.287 0.467 19.731 1.00 94.75 80 VAL A C 1
ATOM 654 O O . VAL A 1 80 ? -20.083 0.861 20.580 1.00 94.75 80 VAL A O 1
ATOM 657 N N . VAL A 1 81 ? -17.992 0.282 20.000 1.00 93.31 81 VAL A N 1
ATOM 658 C CA . VAL A 1 81 ? -17.443 0.375 21.364 1.00 93.31 81 VAL A CA 1
ATOM 659 C C . VAL A 1 81 ? -17.615 1.778 21.954 1.00 93.31 81 VAL A C 1
ATOM 661 O O . VAL A 1 81 ? -17.923 1.936 23.134 1.00 93.31 81 VAL A O 1
ATOM 664 N N . SER A 1 82 ? -17.430 2.822 21.142 1.00 93.31 82 SER A N 1
ATOM 665 C CA . SER A 1 82 ? -17.576 4.210 21.586 1.00 93.31 82 SER A CA 1
ATOM 666 C C . SER A 1 82 ? -19.029 4.581 21.903 1.00 93.31 82 SER A C 1
ATOM 668 O O . SER A 1 82 ? -19.250 5.467 22.728 1.00 93.31 82 SER A O 1
ATOM 670 N N . SER A 1 83 ? -20.008 3.961 21.240 1.00 93.00 83 SER A N 1
ATOM 671 C CA . SER A 1 83 ? -21.435 4.274 21.406 1.00 93.00 83 SER A CA 1
ATOM 672 C C . SER A 1 83 ? -22.037 3.776 22.723 1.00 93.00 83 SER A C 1
ATOM 674 O O . SER A 1 83 ? -23.108 4.227 23.117 1.00 93.00 83 SER A O 1
ATOM 676 N N . GLU A 1 84 ? -21.334 2.895 23.436 1.00 90.19 84 GLU A N 1
ATOM 677 C CA . GLU A 1 84 ? -21.772 2.364 24.731 1.00 90.19 84 GLU A CA 1
ATOM 678 C C . GLU A 1 84 ? -21.675 3.385 25.876 1.00 90.19 84 GLU A C 1
ATOM 680 O O . GLU A 1 84 ? -22.111 3.110 26.992 1.00 90.19 84 GLU A O 1
ATOM 685 N N . GLU A 1 85 ? -21.081 4.553 25.627 1.00 93.94 85 GLU A N 1
ATOM 686 C CA . GLU A 1 85 ? -20.854 5.587 26.629 1.00 93.94 85 GLU A CA 1
ATOM 687 C C . GLU A 1 85 ? -21.712 6.829 26.375 1.00 93.94 85 GLU A C 1
ATOM 689 O O . GLU A 1 85 ? -21.945 7.249 25.244 1.00 93.94 85 GLU A O 1
ATOM 694 N N . SER A 1 86 ? -22.122 7.488 27.458 1.00 88.25 86 SER A N 1
ATOM 695 C CA . SER A 1 86 ? -23.022 8.649 27.416 1.00 88.25 86 SER A CA 1
ATOM 696 C C . SER A 1 86 ? -22.375 9.940 26.907 1.00 88.25 86 SER A C 1
ATOM 698 O O . SER A 1 86 ? -23.072 10.908 26.606 1.00 88.25 86 SER A O 1
ATOM 700 N N . THR A 1 87 ? -21.043 9.987 26.814 1.00 94.25 87 THR A N 1
ATOM 701 C CA . THR A 1 87 ? -20.312 11.152 26.301 1.00 94.25 87 THR A CA 1
ATOM 702 C C . THR A 1 87 ? -19.256 10.731 25.293 1.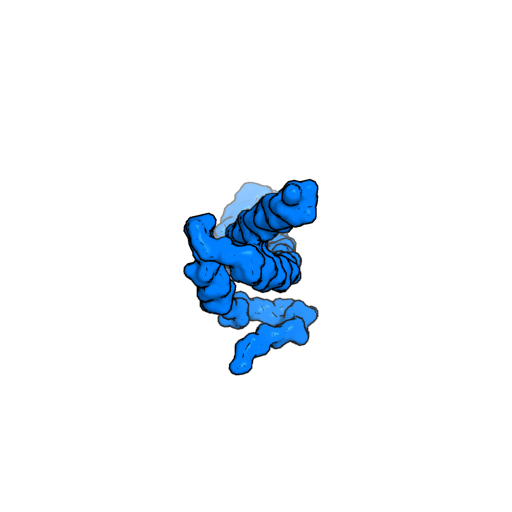00 94.25 87 THR A C 1
ATOM 704 O O . THR A 1 87 ? -18.583 9.714 25.462 1.00 94.25 87 THR A O 1
ATOM 707 N N . VAL A 1 88 ? -19.027 11.578 24.286 1.00 91.00 88 VAL A N 1
ATOM 708 C CA . VAL A 1 88 ? -17.997 11.362 23.254 1.00 91.00 88 VAL A CA 1
ATOM 709 C C . VAL A 1 88 ? -16.609 11.155 23.874 1.00 91.00 88 VAL A C 1
ATOM 711 O O . VAL A 1 88 ? -15.840 10.305 23.430 1.00 91.00 88 VAL A O 1
ATOM 714 N N . ALA A 1 89 ? -16.279 11.908 24.929 1.00 93.94 89 ALA A N 1
ATOM 715 C CA . ALA A 1 89 ? -14.985 11.799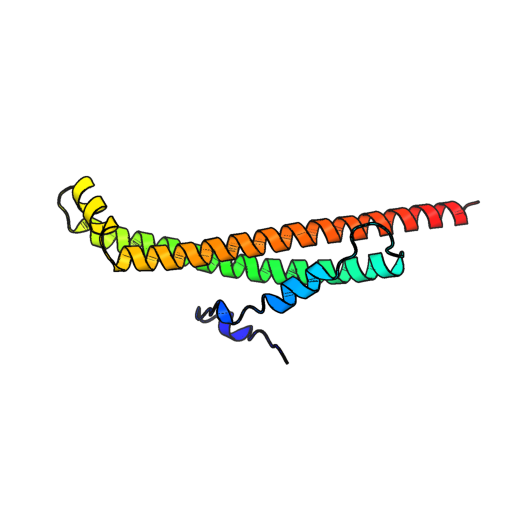 25.598 1.00 93.94 89 ALA A CA 1
ATOM 716 C C . ALA A 1 89 ? -14.807 10.456 26.327 1.00 93.94 89 ALA A C 1
ATOM 718 O O . ALA A 1 89 ? -13.710 9.894 26.299 1.00 93.94 89 ALA A O 1
ATOM 719 N N . ALA A 1 90 ? -15.859 9.941 26.971 1.00 92.94 90 ALA A N 1
ATOM 720 C CA . ALA A 1 90 ? -15.834 8.627 27.608 1.00 92.94 90 ALA A CA 1
ATOM 721 C C . ALA A 1 90 ? -15.774 7.503 26.563 1.00 92.94 90 ALA A C 1
ATOM 723 O O . ALA A 1 90 ? -14.903 6.638 26.668 1.00 92.94 90 ALA A O 1
ATOM 724 N N . GLY A 1 91 ? -16.593 7.587 25.508 1.00 93.62 91 GLY A N 1
ATOM 725 C CA . GLY A 1 91 ? -16.605 6.629 24.397 1.00 93.62 91 GLY A CA 1
ATOM 726 C C . GLY A 1 91 ? -15.245 6.504 23.719 1.00 93.62 91 GLY A C 1
ATOM 727 O O . GLY A 1 91 ? -14.716 5.402 23.579 1.00 93.62 91 GLY A O 1
ATOM 728 N N . LYS A 1 92 ? -14.591 7.638 23.438 1.00 94.56 92 LYS A N 1
ATOM 729 C CA . LYS A 1 92 ? -13.221 7.660 22.911 1.00 94.56 92 LYS A CA 1
ATOM 730 C C . LYS A 1 92 ? -12.225 6.955 23.831 1.00 94.56 92 LYS A C 1
ATOM 732 O O . LYS A 1 92 ? -11.461 6.110 23.376 1.00 94.56 92 LYS A O 1
ATOM 737 N N . ARG A 1 93 ? -12.235 7.273 25.131 1.00 95.00 93 ARG A N 1
ATOM 738 C CA . ARG A 1 93 ? -11.322 6.651 26.111 1.00 95.00 93 ARG A CA 1
ATOM 739 C C . ARG A 1 93 ? -11.546 5.146 26.237 1.00 95.00 93 ARG A C 1
ATOM 741 O O . ARG A 1 93 ? -10.583 4.426 26.494 1.00 95.00 93 ARG A O 1
ATOM 748 N N . LYS A 1 94 ? -12.793 4.689 26.101 1.00 94.44 94 LYS A N 1
ATOM 749 C CA . LYS A 1 94 ? -13.150 3.270 26.123 1.00 94.44 94 LYS A CA 1
ATOM 750 C C . LYS A 1 94 ? -12.641 2.562 24.875 1.00 94.44 94 LYS A C 1
ATOM 752 O O . LYS A 1 94 ? -11.861 1.625 25.005 1.00 94.44 94 LYS A O 1
ATOM 757 N N . ALA A 1 95 ? -12.984 3.069 23.694 1.00 94.00 95 ALA A N 1
ATOM 758 C CA . ALA A 1 95 ? -12.541 2.507 22.424 1.00 94.00 95 ALA A CA 1
ATOM 759 C C . ALA A 1 95 ? -11.006 2.482 22.300 1.00 94.00 95 ALA A C 1
ATOM 761 O O . ALA A 1 95 ? -10.441 1.495 21.845 1.00 94.00 95 ALA A O 1
ATOM 762 N N . ASP A 1 96 ? -10.304 3.506 22.794 1.00 93.44 96 ASP A N 1
ATOM 763 C CA . ASP A 1 96 ? -8.833 3.534 22.802 1.00 93.44 96 ASP A CA 1
ATOM 764 C C . ASP A 1 96 ? -8.208 2.457 23.717 1.00 93.44 96 ASP A C 1
ATOM 766 O O . ASP A 1 96 ? -7.056 2.052 23.519 1.00 93.44 96 ASP A O 1
ATOM 770 N N . LYS A 1 97 ? -8.942 1.992 24.736 1.00 95.44 97 LYS A N 1
ATOM 771 C CA . LYS A 1 97 ? -8.504 0.930 25.654 1.00 95.44 97 LYS A CA 1
ATOM 772 C C . LYS A 1 97 ? -8.958 -0.460 25.222 1.00 95.44 97 LY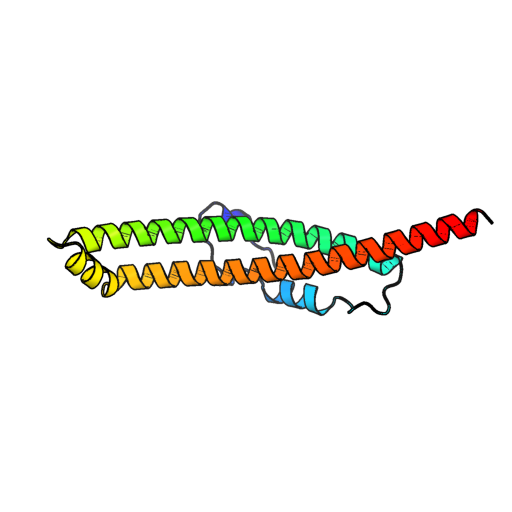S A C 1
ATOM 774 O O . LYS A 1 97 ? -8.330 -1.422 25.664 1.00 95.44 97 LYS A O 1
ATOM 779 N N . ASP A 1 98 ? -9.975 -0.553 24.376 1.00 97.06 98 ASP A N 1
ATOM 780 C CA . ASP A 1 98 ? -10.547 -1.808 23.907 1.00 97.06 98 ASP A CA 1
ATOM 781 C C . ASP A 1 98 ? -9.544 -2.628 23.079 1.00 97.06 98 ASP A C 1
ATOM 783 O O . ASP A 1 98 ? -8.868 -2.121 22.177 1.00 97.06 98 ASP A O 1
ATOM 787 N N . GLU A 1 99 ? -9.415 -3.912 23.410 1.00 96.12 99 GLU A N 1
ATOM 788 C CA . GLU A 1 99 ? -8.443 -4.796 22.761 1.00 96.12 99 GLU A CA 1
ATOM 789 C C . GLU A 1 99 ? -8.839 -5.147 21.323 1.00 96.12 99 GLU A C 1
ATOM 791 O O . GLU A 1 99 ? -7.961 -5.286 20.470 1.00 96.12 99 GLU A O 1
ATOM 796 N N . THR A 1 100 ? -10.133 -5.199 21.007 1.00 94.94 100 THR A N 1
ATOM 797 C CA . THR A 1 100 ? -10.625 -5.466 19.647 1.00 94.94 100 THR A CA 1
ATOM 798 C C . THR A 1 100 ? -10.293 -4.298 18.722 1.00 94.94 100 THR A C 1
ATOM 800 O O . THR A 1 100 ? -9.734 -4.499 17.641 1.00 94.94 100 THR A O 1
ATOM 803 N N . VAL A 1 101 ? -10.532 -3.063 19.176 1.00 95.38 101 VAL A N 1
ATOM 804 C CA . VAL A 1 101 ? -10.145 -1.836 18.457 1.00 95.38 101 VAL A CA 1
ATOM 805 C C . VAL A 1 101 ? -8.629 -1.779 18.249 1.00 95.38 101 VAL A C 1
ATOM 807 O O . VAL A 1 101 ? -8.156 -1.472 17.148 1.00 95.38 101 VAL A O 1
ATOM 810 N N . LYS A 1 102 ? -7.835 -2.098 19.280 1.00 95.62 102 LYS A N 1
ATOM 811 C CA . LYS A 1 102 ? -6.366 -2.137 19.173 1.00 95.62 102 LYS A CA 1
ATOM 812 C C . LYS A 1 102 ? -5.885 -3.191 18.181 1.00 95.62 102 LYS A C 1
ATOM 814 O O . LYS A 1 102 ? -4.948 -2.917 17.429 1.00 95.62 102 LYS A O 1
ATOM 819 N N . LEU A 1 103 ? -6.482 -4.381 18.177 1.00 93.25 103 LEU A N 1
ATOM 820 C CA . LEU A 1 103 ? -6.158 -5.446 17.228 1.00 93.25 103 LEU A CA 1
ATOM 821 C C . LEU A 1 103 ? -6.502 -5.030 15.796 1.00 93.25 103 LEU A C 1
ATOM 823 O O . LEU A 1 103 ? -5.629 -5.101 14.931 1.00 93.25 103 LEU A O 1
ATOM 827 N N . ALA A 1 104 ? -7.699 -4.490 15.560 1.00 91.69 104 ALA A N 1
ATOM 828 C CA . ALA A 1 104 ? -8.097 -3.971 14.250 1.00 91.69 104 ALA A CA 1
ATOM 829 C C . ALA A 1 104 ? -7.132 -2.879 13.753 1.00 91.69 104 ALA A C 1
ATOM 831 O O . ALA A 1 104 ? -6.657 -2.924 12.618 1.00 91.69 104 ALA A O 1
ATOM 832 N N . LYS A 1 105 ? -6.732 -1.954 14.637 1.00 94.06 105 LYS A N 1
ATOM 833 C CA . LYS A 1 105 ? -5.729 -0.923 14.332 1.00 94.06 105 LYS A CA 1
ATOM 834 C C . LYS A 1 105 ? -4.352 -1.508 14.002 1.00 94.06 105 LYS A C 1
ATOM 836 O O . LYS A 1 105 ? -3.651 -0.970 13.146 1.00 94.06 105 LYS A O 1
ATOM 841 N N . LYS A 1 106 ? -3.928 -2.586 14.670 1.00 91.75 106 LYS A N 1
ATOM 842 C CA . LYS A 1 106 ? -2.667 -3.277 14.347 1.00 91.75 106 LYS A CA 1
ATOM 843 C C . LYS A 1 106 ? -2.720 -3.894 12.949 1.00 91.75 106 LYS A C 1
ATOM 845 O O . LYS A 1 106 ? -1.748 -3.748 12.213 1.00 91.75 106 LYS A O 1
ATOM 850 N N . GLU A 1 107 ? -3.823 -4.536 12.579 1.00 86.56 107 GLU A N 1
ATOM 851 C CA . GLU A 1 107 ? -3.991 -5.128 11.244 1.00 86.56 107 GLU A CA 1
ATOM 852 C C . GLU A 1 107 ? -4.053 -4.068 10.136 1.00 86.56 107 GLU A C 1
ATOM 854 O O . GLU A 1 107 ? -3.354 -4.197 9.129 1.00 86.56 107 GLU A O 1
ATOM 859 N N . GLU A 1 108 ? -4.776 -2.965 10.348 1.00 91.44 108 GLU A N 1
ATOM 860 C CA . GLU A 1 108 ? -4.753 -1.807 9.442 1.00 91.44 108 GLU A CA 1
ATOM 861 C C . GLU A 1 108 ? -3.329 -1.256 9.271 1.00 91.44 108 GLU A C 1
ATOM 863 O O . GLU A 1 108 ? -2.870 -1.038 8.150 1.00 91.44 108 GLU A O 1
ATOM 868 N N . ASN A 1 109 ? -2.594 -1.066 10.372 1.00 89.75 109 ASN A N 1
ATOM 869 C CA . ASN A 1 109 ? -1.224 -0.556 10.320 1.00 89.75 109 ASN A CA 1
ATOM 870 C C . ASN A 1 109 ? -0.278 -1.501 9.566 1.00 89.75 109 ASN A C 1
ATOM 872 O O . ASN A 1 109 ? 0.609 -1.024 8.857 1.00 89.75 109 ASN A O 1
ATOM 876 N N . LYS A 1 110 ? -0.456 -2.823 9.688 1.00 85.19 110 LYS A N 1
ATOM 877 C CA . LYS A 1 110 ? 0.306 -3.806 8.901 1.00 85.19 110 LYS A CA 1
ATOM 878 C C . LYS A 1 110 ? 0.016 -3.656 7.409 1.00 85.19 110 LYS A C 1
ATOM 880 O O . LYS A 1 110 ? 0.960 -3.596 6.623 1.00 85.19 110 LYS A O 1
ATOM 885 N N . ALA A 1 111 ? -1.259 -3.552 7.030 1.00 83.62 111 ALA A N 1
ATOM 886 C CA . ALA A 1 111 ? -1.663 -3.348 5.640 1.00 83.62 111 ALA A CA 1
ATOM 887 C C . ALA A 1 111 ? -1.078 -2.045 5.075 1.00 83.62 111 ALA A C 1
ATOM 889 O O . ALA A 1 111 ? -0.453 -2.055 4.016 1.00 83.62 111 ALA A O 1
ATOM 890 N N . LYS A 1 112 ? -1.174 -0.947 5.833 1.00 90.81 112 LYS A N 1
ATOM 891 C CA . LYS A 1 112 ? -0.612 0.357 5.464 1.00 90.81 112 LYS A CA 1
ATOM 892 C C . LYS A 1 112 ? 0.905 0.323 5.291 1.00 90.81 112 LYS A C 1
ATOM 894 O O . LYS A 1 112 ? 1.426 0.838 4.306 1.00 90.81 112 LYS A O 1
ATOM 899 N N . ALA A 1 113 ? 1.624 -0.299 6.226 1.00 82.94 113 ALA A N 1
ATOM 900 C CA . ALA A 1 113 ? 3.075 -0.442 6.132 1.00 82.94 113 ALA A CA 1
ATOM 901 C C . ALA A 1 113 ? 3.481 -1.252 4.892 1.00 82.94 113 ALA A C 1
ATOM 903 O O . ALA A 1 113 ? 4.463 -0.921 4.224 1.00 82.94 113 ALA A O 1
ATOM 904 N N . PHE A 1 114 ? 2.711 -2.290 4.562 1.00 82.25 114 PHE A N 1
ATOM 905 C CA . PHE A 1 114 ? 2.954 -3.094 3.374 1.00 82.25 114 PHE A CA 1
ATOM 906 C C . PHE A 1 114 ? 2.656 -2.337 2.075 1.00 82.25 114 PHE A C 1
ATOM 908 O O . PHE A 1 114 ? 3.448 -2.413 1.136 1.00 82.25 114 PHE A O 1
ATOM 915 N N . LEU A 1 115 ? 1.582 -1.546 2.045 1.00 87.06 115 LEU A N 1
ATOM 916 C CA . LEU A 1 115 ? 1.262 -0.661 0.926 1.00 87.06 115 LEU A CA 1
ATOM 917 C C . LEU A 1 115 ? 2.414 0.314 0.655 1.00 87.06 115 LEU A C 1
ATOM 919 O O . LEU A 1 115 ? 2.941 0.352 -0.456 1.00 87.06 115 LEU A O 1
ATOM 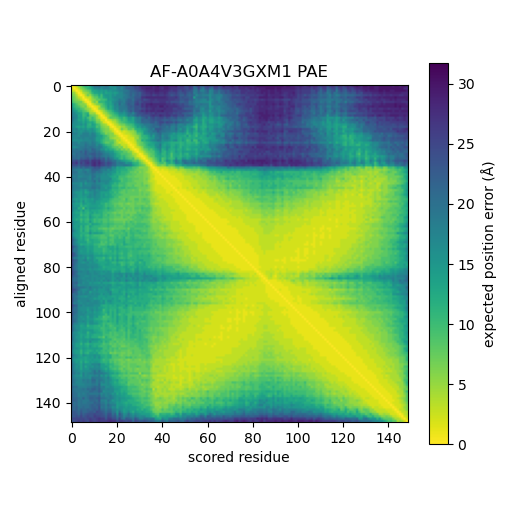923 N N . SER A 1 116 ? 2.901 1.002 1.693 1.00 86.25 116 SER A N 1
ATOM 924 C CA . SER A 1 116 ? 4.048 1.914 1.578 1.00 86.25 116 SER A CA 1
ATOM 925 C C . SER A 1 116 ? 5.325 1.213 1.108 1.00 86.25 116 SER A C 1
ATOM 927 O O . SER A 1 116 ? 6.126 1.799 0.377 1.00 86.25 116 SER A O 1
ATOM 929 N N . LEU A 1 117 ? 5.546 -0.045 1.503 1.00 81.19 117 LEU A N 1
ATOM 930 C CA . LEU A 1 117 ? 6.670 -0.829 0.995 1.00 81.19 117 LEU A CA 1
ATOM 931 C C . LEU A 1 117 ? 6.546 -1.036 -0.519 1.00 81.19 117 LEU A C 1
ATOM 933 O O . LEU A 1 117 ? 7.515 -0.780 -1.233 1.00 81.19 117 LEU A O 1
ATOM 937 N N . ILE A 1 118 ? 5.382 -1.468 -1.010 1.00 80.94 118 ILE A N 1
ATOM 938 C CA . ILE A 1 118 ? 5.154 -1.709 -2.441 1.00 80.94 118 ILE A CA 1
ATOM 939 C C . ILE A 1 118 ? 5.252 -0.419 -3.254 1.00 80.94 118 ILE A C 1
ATOM 941 O O . ILE A 1 118 ? 5.940 -0.412 -4.273 1.00 80.94 118 ILE A O 1
ATOM 945 N N . GLU A 1 119 ? 4.684 0.689 -2.781 1.00 87.06 119 GLU A N 1
ATOM 946 C CA . GLU A 1 119 ? 4.811 2.002 -3.433 1.00 87.06 119 GLU A CA 1
ATOM 947 C C . GLU A 1 119 ? 6.271 2.420 -3.609 1.00 87.06 119 GLU A C 1
ATOM 949 O O . GLU A 1 119 ? 6.680 2.874 -4.678 1.00 87.06 119 GLU A O 1
ATOM 954 N N . ASN A 1 120 ? 7.091 2.227 -2.574 1.00 81.56 120 ASN A N 1
ATOM 955 C CA . ASN A 1 120 ? 8.517 2.530 -2.655 1.00 81.56 120 ASN A CA 1
ATOM 956 C C . ASN A 1 120 ? 9.243 1.623 -3.660 1.00 81.56 120 ASN A C 1
ATOM 958 O O . ASN A 1 120 ? 10.192 2.065 -4.311 1.00 81.56 120 ASN A O 1
ATOM 962 N N . LYS A 1 121 ? 8.812 0.364 -3.807 1.00 77.94 121 LYS A N 1
ATOM 963 C CA . LYS A 1 121 ? 9.364 -0.561 -4.809 1.00 77.94 121 LYS A CA 1
ATOM 964 C C . LYS A 1 121 ? 8.958 -0.165 -6.226 1.00 77.94 121 LYS A C 1
ATOM 966 O O . LYS A 1 121 ? 9.835 -0.142 -7.086 1.00 77.94 121 LYS A O 1
ATOM 971 N N . ILE A 1 122 ? 7.694 0.201 -6.446 1.00 84.25 122 ILE A N 1
ATOM 972 C CA . ILE A 1 122 ? 7.199 0.726 -7.728 1.00 84.25 122 ILE A CA 1
ATOM 973 C C . ILE A 1 122 ? 8.031 1.941 -8.136 1.00 84.25 122 ILE A C 1
ATOM 975 O O . ILE A 1 122 ? 8.703 1.884 -9.160 1.00 84.25 122 ILE A O 1
ATOM 979 N N . LYS A 1 123 ? 8.125 2.968 -7.280 1.00 84.19 123 LYS A N 1
ATOM 980 C CA . LYS A 1 123 ? 8.905 4.189 -7.559 1.00 84.19 123 LYS A CA 1
ATOM 981 C C . LYS A 1 123 ? 10.365 3.903 -7.916 1.00 84.19 123 LYS A C 1
ATOM 983 O O . LYS A 1 123 ? 10.936 4.541 -8.800 1.00 84.19 123 LYS A O 1
ATOM 988 N N . ALA A 1 124 ? 10.994 2.951 -7.224 1.00 79.62 124 ALA A N 1
ATOM 989 C CA . ALA A 1 124 ? 12.368 2.557 -7.522 1.00 79.62 124 ALA A CA 1
ATOM 990 C C . ALA A 1 124 ? 12.495 1.923 -8.917 1.00 79.62 124 ALA A C 1
ATOM 992 O O . ALA A 1 124 ? 13.428 2.248 -9.651 1.00 79.62 124 ALA A O 1
ATOM 993 N N . ILE A 1 125 ? 11.560 1.048 -9.290 1.00 77.50 125 ILE A N 1
ATOM 994 C CA . ILE A 1 125 ? 11.564 0.377 -10.595 1.00 77.50 125 ILE A CA 1
ATOM 995 C C . ILE A 1 125 ? 11.184 1.347 -11.713 1.00 77.50 125 ILE A C 1
ATOM 997 O O . ILE A 1 125 ? 11.817 1.305 -12.762 1.00 77.50 125 ILE A O 1
ATOM 1001 N N . GLU A 1 126 ? 10.231 2.252 -11.494 1.00 82.88 126 GLU A N 1
ATOM 1002 C CA . GLU A 1 126 ? 9.869 3.301 -12.456 1.00 82.88 126 GLU A CA 1
ATOM 1003 C C . GLU A 1 126 ? 11.086 4.145 -12.809 1.00 82.88 126 GLU A C 1
ATOM 1005 O O . GLU A 1 126 ? 11.390 4.350 -13.983 1.00 82.88 126 GLU A O 1
ATOM 1010 N N . LYS A 1 127 ? 11.841 4.574 -11.792 1.00 80.94 127 LYS A N 1
ATOM 1011 C CA . LYS A 1 127 ? 13.071 5.334 -12.000 1.00 80.94 127 LYS A CA 1
ATOM 1012 C C . LYS A 1 127 ? 14.044 4.577 -12.907 1.00 80.94 127 LYS A C 1
ATOM 1014 O O . LYS A 1 127 ? 14.561 5.150 -13.860 1.00 80.94 127 LYS A O 1
ATOM 1019 N N . ILE A 1 128 ? 14.246 3.288 -12.647 1.00 73.94 128 ILE A N 1
ATOM 1020 C CA . ILE A 1 128 ? 15.130 2.440 -13.453 1.00 73.94 128 ILE A CA 1
ATOM 1021 C C . ILE A 1 128 ? 14.596 2.291 -14.878 1.00 73.94 128 ILE A C 1
ATOM 1023 O O . ILE A 1 128 ? 15.364 2.410 -15.832 1.00 73.94 128 ILE A O 1
ATOM 1027 N N . HIS A 1 129 ? 13.297 2.034 -15.027 1.00 79.06 129 HIS A N 1
ATOM 1028 C CA . HIS A 1 129 ? 12.648 1.883 -16.322 1.00 79.06 129 HIS A CA 1
ATOM 1029 C C . HIS A 1 129 ? 12.894 3.119 -17.195 1.00 79.06 129 HIS A C 1
ATOM 1031 O O . HIS A 1 129 ? 13.374 3.000 -18.324 1.00 79.06 129 HIS A O 1
ATOM 1037 N N . TYR A 1 130 ? 12.658 4.313 -16.644 1.00 80.19 130 TYR A N 1
ATOM 1038 C CA . TYR A 1 130 ? 12.889 5.567 -17.356 1.00 80.19 130 TYR A CA 1
ATOM 1039 C C . TYR A 1 130 ? 14.363 5.801 -17.693 1.00 80.19 130 TYR A C 1
ATOM 1041 O O . TYR A 1 130 ? 14.660 6.289 -18.781 1.00 80.19 130 TYR A O 1
ATOM 1049 N N . MET A 1 131 ? 15.291 5.417 -16.815 1.00 77.31 131 MET A N 1
ATOM 1050 C CA . MET A 1 131 ? 16.729 5.502 -17.099 1.00 77.31 131 MET A CA 1
ATOM 1051 C C . MET A 1 131 ? 17.131 4.588 -18.265 1.00 77.31 131 MET A C 1
ATOM 1053 O O . MET A 1 131 ? 17.845 5.024 -19.169 1.00 77.31 131 MET A O 1
ATOM 1057 N N . CYS A 1 132 ? 16.627 3.350 -18.291 1.00 73.25 132 CYS A N 1
ATOM 1058 C CA . CYS A 1 132 ? 16.877 2.404 -19.382 1.00 73.25 132 CYS A CA 1
ATOM 1059 C C . CYS A 1 132 ? 16.303 2.918 -20.707 1.00 73.25 132 CYS A C 1
ATOM 1061 O O . CYS A 1 132 ? 16.996 2.915 -21.726 1.00 73.25 132 CYS A O 1
ATOM 1063 N N . LYS A 1 133 ? 15.063 3.420 -20.677 1.00 79.81 133 LYS A N 1
ATOM 1064 C CA . LYS A 1 133 ? 14.390 4.006 -21.839 1.00 79.81 133 LYS A CA 1
ATOM 1065 C C . LYS A 1 133 ? 15.159 5.206 -22.398 1.00 79.81 133 LYS A C 1
ATOM 1067 O O . LYS A 1 133 ? 15.446 5.243 -23.589 1.00 79.81 133 LYS A O 1
ATOM 1072 N N . ALA A 1 134 ? 15.552 6.149 -21.542 1.00 82.25 134 ALA A N 1
ATOM 1073 C CA . ALA A 1 134 ? 16.287 7.343 -21.957 1.00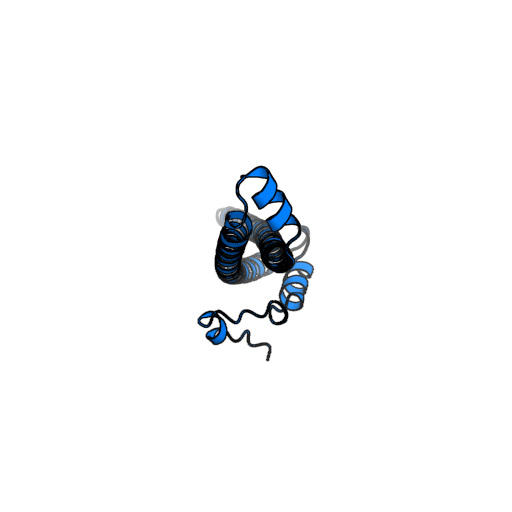 82.25 134 ALA A CA 1
ATOM 1074 C C . ALA A 1 134 ? 17.648 7.009 -22.588 1.00 82.25 134 ALA A C 1
ATOM 1076 O O . ALA A 1 134 ? 18.054 7.652 -23.557 1.00 82.25 134 ALA A O 1
ATOM 1077 N N . LYS A 1 135 ? 18.351 5.996 -22.060 1.00 79.75 135 LYS A N 1
ATOM 1078 C CA . LYS A 1 135 ? 19.617 5.531 -22.636 1.00 79.75 135 LYS A CA 1
ATOM 1079 C C . LYS A 1 135 ? 19.417 4.944 -24.032 1.00 79.75 135 LYS A C 1
ATOM 1081 O O . LYS A 1 135 ? 20.107 5.361 -24.958 1.00 79.75 135 LYS A O 1
ATOM 1086 N N . PHE A 1 136 ? 18.441 4.051 -24.178 1.00 77.62 136 PHE A N 1
ATOM 1087 C CA . PHE A 1 136 ? 18.111 3.434 -25.461 1.00 77.62 136 PHE A CA 1
ATOM 1088 C C . PHE A 1 136 ? 17.740 4.482 -26.524 1.00 77.62 136 PHE A C 1
ATOM 1090 O O . PHE A 1 136 ? 18.315 4.496 -27.609 1.00 77.62 136 PHE A O 1
ATOM 1097 N N . GLU A 1 137 ? 16.857 5.427 -26.188 1.00 83.00 137 GLU A N 1
ATOM 1098 C CA . GLU A 1 137 ? 16.441 6.498 -27.107 1.00 83.00 137 GLU A CA 1
ATOM 1099 C C . GLU A 1 137 ? 17.601 7.417 -27.527 1.00 83.00 137 GLU A C 1
ATOM 1101 O O . GLU A 1 137 ? 17.609 7.950 -28.640 1.00 83.00 137 GLU A O 1
ATOM 1106 N N . LYS A 1 138 ? 18.576 7.651 -26.639 1.00 84.12 138 LYS A N 1
ATOM 1107 C CA . LYS A 1 138 ? 19.768 8.443 -26.962 1.00 84.12 138 LYS A CA 1
ATOM 1108 C C . LYS A 1 138 ? 20.652 7.715 -27.976 1.00 84.12 138 LYS A C 1
ATOM 1110 O O . LYS A 1 138 ? 21.076 8.327 -28.955 1.00 84.12 138 LYS A O 1
ATOM 1115 N N . GLU A 1 139 ? 20.895 6.428 -27.757 1.00 79.44 139 GLU A N 1
ATOM 1116 C CA . GLU A 1 139 ? 21.727 5.601 -28.634 1.00 79.44 139 GLU A CA 1
ATOM 1117 C C . GLU A 1 139 ? 21.080 5.410 -30.018 1.00 79.44 139 GLU A C 1
ATOM 1119 O O . GLU A 1 139 ? 21.769 5.533 -31.030 1.00 79.44 139 GLU A O 1
ATOM 1124 N N . GLU A 1 140 ? 19.755 5.229 -30.098 1.00 80.69 140 GLU A N 1
ATOM 1125 C CA . GLU A 1 140 ? 19.023 5.204 -31.379 1.00 80.69 140 GLU A CA 1
ATOM 1126 C C . GLU A 1 140 ? 19.187 6.506 -32.173 1.00 80.69 140 GLU A C 1
ATOM 1128 O O . GLU A 1 140 ? 19.399 6.485 -33.391 1.00 80.69 140 GLU A O 1
ATOM 1133 N N . LYS A 1 141 ? 19.113 7.657 -31.493 1.00 84.38 141 LYS A N 1
ATOM 1134 C CA . LYS A 1 141 ? 19.297 8.971 -32.127 1.00 84.38 141 LYS A CA 1
ATOM 1135 C C . LYS A 1 141 ? 20.721 9.160 -32.645 1.00 84.38 141 LYS A C 1
ATOM 1137 O O . LYS A 1 141 ? 20.895 9.724 -33.723 1.00 84.38 141 LYS A O 1
ATOM 1142 N N . GLU A 1 142 ? 21.730 8.714 -31.900 1.00 84.44 142 GLU A N 1
ATOM 1143 C CA . GLU A 1 142 ? 23.138 8.785 -32.316 1.00 84.44 142 GLU A CA 1
ATOM 1144 C C . GLU A 1 142 ? 23.423 7.853 -33.504 1.00 84.44 142 GLU A C 1
ATOM 1146 O O . GLU A 1 142 ? 24.023 8.288 -34.488 1.00 84.44 142 GLU A O 1
ATOM 1151 N N . ALA A 1 143 ? 22.913 6.619 -33.480 1.00 79.75 143 ALA A N 1
ATOM 1152 C CA . ALA A 1 143 ? 23.037 5.677 -34.594 1.00 79.75 143 ALA A CA 1
ATOM 1153 C C . ALA A 1 143 ? 22.357 6.195 -35.874 1.00 79.75 143 ALA A C 1
ATOM 1155 O O . ALA A 1 143 ? 22.927 6.116 -36.963 1.00 79.75 143 ALA A O 1
ATOM 1156 N N . SER A 1 144 ? 21.166 6.787 -35.742 1.00 80.62 144 SER A N 1
ATOM 1157 C CA . SER A 1 144 ? 20.432 7.373 -36.870 1.00 80.62 144 SER A CA 1
ATOM 1158 C C . SER A 1 144 ? 21.173 8.555 -37.497 1.00 80.62 144 SER A C 1
ATOM 1160 O O . SER A 1 144 ? 21.164 8.703 -38.714 1.00 80.62 144 SER A O 1
ATOM 1162 N N . ARG A 1 145 ? 21.848 9.383 -36.685 1.00 81.25 145 ARG A N 1
ATOM 1163 C CA . ARG A 1 145 ? 22.673 10.498 -37.179 1.00 81.25 145 ARG A CA 1
ATOM 1164 C C . ARG A 1 145 ? 23.901 10.011 -37.939 1.00 81.25 145 ARG A C 1
ATOM 1166 O O . ARG A 1 145 ? 24.178 10.538 -39.007 1.00 81.25 145 ARG A O 1
ATOM 1173 N N . ASN A 1 146 ? 24.598 9.001 -37.420 1.00 74.06 146 ASN A N 1
ATOM 1174 C CA . ASN A 1 146 ? 25.819 8.486 -38.043 1.00 74.06 146 ASN A CA 1
ATOM 1175 C C . ASN A 1 146 ? 25.558 7.814 -39.401 1.00 74.06 146 ASN A C 1
ATOM 1177 O O . ASN A 1 146 ? 26.408 7.889 -40.276 1.00 74.06 146 ASN A O 1
ATOM 1181 N N . ASN A 1 147 ? 24.381 7.212 -39.601 1.00 67.81 147 ASN A N 1
ATOM 1182 C CA . ASN A 1 147 ? 23.984 6.597 -40.875 1.00 67.81 147 ASN A CA 1
ATOM 1183 C C . ASN A 1 147 ? 23.542 7.608 -41.957 1.00 67.81 147 ASN A C 1
ATOM 1185 O O . ASN A 1 147 ? 23.241 7.197 -43.076 1.00 67.81 147 ASN A O 1
ATOM 1189 N N . MET A 1 148 ? 23.450 8.905 -41.635 1.00 57.09 148 MET A N 1
ATOM 1190 C CA . MET A 1 148 ? 23.088 9.979 -42.577 1.00 57.09 148 MET A CA 1
ATOM 1191 C C . MET A 1 148 ? 24.299 10.804 -43.062 1.00 57.09 148 MET A C 1
ATOM 1193 O O . MET A 1 148 ? 24.114 11.721 -43.863 1.00 57.09 148 MET A O 1
ATOM 1197 N N . THR A 1 149 ? 25.506 10.496 -42.579 1.00 49.25 149 THR A N 1
ATOM 1198 C CA . THR A 1 149 ? 26.798 11.115 -42.948 1.00 49.25 149 THR A CA 1
ATOM 1199 C C . THR A 1 149 ? 27.659 10.146 -43.733 1.00 49.25 149 THR A C 1
ATOM 1201 O O . THR A 1 149 ? 28.325 10.614 -44.681 1.00 49.25 149 THR A O 1
#

Foldseek 3Di:
DLDPPPVCLVVLPDDPVSPPVVVLVVLLVPQDDPDDQDLVRLVVLLVVLVVVLVVLVVVLVSLVVNLVVLVVVLVVQLCVQLVVDPDNVVSNVRLVPDPVSVVSVVSSVVSVVVSVVSVVSSVSSVVSSVSSVVVNVVVVVVVVVVVVD

Radius of gyration: 23.1 Å; Cα contacts (8 Å, |Δi|>4): 87; chains: 1; bounding box: 51×35×71 Å

Solvent-accessible surface area (backbone atoms only — not comparable to full-atom values): 8262 Å² total; per-residue (Å²): 136,87,73,75,68,67,79,47,62,83,73,72,68,76,59,74,88,68,62,64,60,64,58,57,50,52,66,57,72,69,58,80,84,84,80,78,75,49,63,69,50,21,49,53,50,26,54,52,36,50,57,48,43,55,54,48,52,57,50,43,55,54,40,48,53,53,24,52,51,32,49,48,55,27,52,53,51,33,49,58,54,20,64,80,38,99,40,72,72,55,6,50,57,45,26,76,67,34,66,66,36,50,50,34,47,51,53,25,50,51,36,48,55,51,41,55,49,46,53,53,51,45,56,53,43,50,53,50,26,53,52,24,46,55,52,37,57,49,53,52,54,51,54,57,54,61,76,76,111

pLDDT: mean 75.21, std 18.15, range [29.98, 97.06]

Organism: NCBI:txid46469